Protein AF-A0A8H9LYE8-F1 (afdb_monomer_lite)

Radius of gyration: 12.29 Å; chains: 1; bounding box: 34×19×33 Å

Sequence (76 aa):
MTRFFVEDVNNHRFRYHLLRLQAMAGLTEQDVEELGELGRLVFQNGQTPNQAADQAAKIAGRPDASPLAITIAGIV

Organism: Kitasatospora aureofaciens (NCBI:txid1894)

Foldseek 3Di:
DVLVVVLVVQLVVLLVVLVVCVVPPPFDPVLSVLVSVLSNCVSVVPRPPVVNLVSLVVLCPDPPRDPVSNVSSVVD

Secondary structure (DSSP, 8-state):
-HHHHHHHHHHHHHHHHHHHHHHHH---HHHHHHHHHHHHHHHSTTS-HHHHHHHHHHHHH-TT--HHHHHHHTT-

pLDDT: mean 87.76, std 10.79, range [54.59, 96.62]

Structure (mmCIF, N/CA/C/O backbone):
data_AF-A0A8H9LYE8-F1
#
_entry.id   AF-A0A8H9LYE8-F1
#
loop_
_atom_site.group_PDB
_atom_site.id
_atom_site.type_symbol
_atom_site.label_atom_id
_atom_site.label_alt_id
_atom_site.label_comp_id
_atom_site.label_asym_id
_atom_site.label_entity_id
_atom_site.label_seq_id
_atom_site.pdbx_PDB_ins_code
_atom_site.Cartn_x
_atom_site.Cartn_y
_atom_site.Cartn_z
_atom_site.occupancy
_atom_site.B_iso_or_equiv
_atom_site.auth_seq_id
_atom_site.auth_comp_id
_atom_site.auth_asym_id
_atom_site.auth_atom_id
_atom_site.pdbx_PDB_model_num
ATOM 1 N N . MET A 1 1 ? 23.166 3.466 -17.655 1.00 60.38 1 MET A N 1
ATOM 2 C CA . MET A 1 1 ? 22.274 4.648 -17.719 1.00 60.38 1 MET A CA 1
ATOM 3 C C . MET A 1 1 ? 20.798 4.261 -17.807 1.00 60.38 1 MET A C 1
ATOM 5 O O . MET A 1 1 ? 19.999 4.836 -17.090 1.00 60.38 1 MET A O 1
ATOM 9 N N . THR A 1 2 ? 20.432 3.249 -18.599 1.00 65.38 2 THR A N 1
ATOM 10 C CA . THR A 1 2 ? 19.032 2.840 -18.838 1.00 65.38 2 THR A CA 1
ATOM 11 C C . THR A 1 2 ? 18.290 2.300 -17.607 1.00 65.38 2 THR A C 1
ATOM 13 O O . THR A 1 2 ? 17.082 2.461 -17.514 1.00 65.38 2 THR A O 1
ATOM 16 N N . ARG A 1 3 ? 18.993 1.686 -16.643 1.00 65.56 3 ARG A N 1
ATOM 17 C CA . ARG A 1 3 ? 18.378 1.059 -15.459 1.00 65.56 3 ARG A CA 1
ATOM 18 C C . ARG A 1 3 ? 17.731 2.072 -14.508 1.00 65.56 3 ARG A C 1
ATOM 20 O O . ARG A 1 3 ? 16.552 1.940 -14.232 1.00 65.56 3 ARG A O 1
ATOM 27 N N . PHE A 1 4 ? 18.465 3.106 -14.094 1.00 67.06 4 PHE A N 1
ATOM 28 C CA . PHE A 1 4 ? 17.939 4.171 -13.227 1.00 67.06 4 PHE A CA 1
ATOM 29 C C . PHE A 1 4 ? 16.693 4.842 -13.819 1.00 67.06 4 PHE A C 1
ATOM 31 O O . PHE A 1 4 ? 15.711 5.053 -13.123 1.00 67.06 4 PHE A O 1
ATOM 38 N N . PHE A 1 5 ? 16.693 5.085 -15.133 1.00 72.69 5 PHE A N 1
ATOM 39 C CA . PHE A 1 5 ? 15.535 5.645 -15.829 1.00 72.69 5 PHE A CA 1
ATOM 40 C C . PHE A 1 5 ? 14.297 4.735 -15.748 1.00 72.69 5 PHE A C 1
ATOM 42 O O . PHE A 1 5 ? 13.184 5.215 -15.566 1.00 72.69 5 PHE A O 1
ATOM 49 N N . VAL A 1 6 ? 14.477 3.416 -15.859 1.00 76.06 6 VAL A N 1
ATOM 50 C CA . VAL A 1 6 ? 13.377 2.447 -15.730 1.00 76.06 6 VAL A CA 1
ATOM 51 C C . VAL A 1 6 ? 12.849 2.390 -14.293 1.00 76.06 6 VAL A C 1
ATOM 53 O O . VAL A 1 6 ? 11.636 2.338 -14.098 1.00 76.06 6 VAL A O 1
ATOM 56 N N . GLU A 1 7 ? 13.733 2.438 -13.296 1.00 78.62 7 GLU A N 1
ATOM 57 C CA . GLU A 1 7 ? 13.361 2.447 -11.874 1.00 78.62 7 GLU A CA 1
ATOM 58 C C . GLU A 1 7 ? 12.541 3.705 -11.520 1.00 78.62 7 GLU A C 1
ATOM 60 O O . GLU A 1 7 ? 11.482 3.589 -10.897 1.00 78.62 7 GLU A O 1
ATOM 65 N N . ASP A 1 8 ? 12.942 4.877 -12.021 1.00 75.25 8 ASP A N 1
ATOM 66 C CA . ASP A 1 8 ? 12.207 6.139 -11.842 1.00 75.25 8 ASP A CA 1
ATOM 67 C C . ASP A 1 8 ? 10.845 6.141 -12.550 1.00 75.25 8 ASP A C 1
ATOM 69 O O . ASP A 1 8 ? 9.840 6.567 -11.972 1.00 75.25 8 ASP A O 1
ATOM 73 N N . VAL A 1 9 ? 10.769 5.630 -13.785 1.00 81.00 9 VAL A N 1
ATOM 74 C CA . VAL A 1 9 ? 9.496 5.521 -14.521 1.00 81.00 9 VAL A CA 1
ATOM 75 C C . VAL A 1 9 ? 8.522 4.593 -13.794 1.00 81.00 9 VAL A C 1
ATOM 77 O O . VAL A 1 9 ? 7.329 4.902 -13.702 1.00 81.00 9 VAL A O 1
ATOM 80 N N . ASN A 1 10 ? 9.013 3.474 -13.257 1.00 84.31 10 ASN A N 1
ATOM 81 C CA . ASN A 1 10 ? 8.192 2.539 -12.492 1.00 84.31 10 ASN A CA 1
ATOM 82 C C . ASN A 1 10 ? 7.699 3.166 -11.186 1.00 84.31 10 ASN A C 1
ATOM 84 O O . ASN A 1 10 ? 6.510 3.066 -10.883 1.00 84.31 10 ASN A O 1
ATOM 88 N N . ASN A 1 11 ? 8.564 3.885 -10.467 1.00 83.00 11 ASN A N 1
ATOM 89 C CA . ASN A 1 11 ? 8.176 4.594 -9.251 1.00 83.00 11 ASN A CA 1
ATOM 90 C C . ASN A 1 11 ? 7.116 5.672 -9.531 1.00 83.00 11 ASN A C 1
ATOM 92 O O . ASN A 1 11 ? 6.084 5.727 -8.861 1.00 83.00 11 ASN A O 1
ATOM 96 N N . HIS A 1 12 ? 7.306 6.470 -10.584 1.00 85.94 12 HIS A N 1
ATOM 97 C CA . HIS A 1 12 ? 6.359 7.518 -10.958 1.00 85.94 12 HIS A CA 1
ATOM 98 C C . HIS A 1 12 ? 4.977 6.954 -11.322 1.00 85.94 12 HIS A C 1
ATOM 100 O O . HIS A 1 12 ? 3.948 7.456 -10.862 1.00 85.94 12 HIS A O 1
ATOM 106 N N . ARG A 1 13 ? 4.941 5.866 -12.104 1.00 90.56 13 ARG A N 1
ATOM 107 C CA . ARG A 1 13 ? 3.691 5.160 -12.433 1.00 90.56 13 ARG A CA 1
ATOM 108 C C . ARG A 1 13 ? 3.032 4.569 -11.195 1.00 90.56 13 ARG A C 1
ATOM 110 O O . ARG A 1 13 ? 1.818 4.676 -11.038 1.00 90.56 13 ARG A O 1
ATOM 117 N N . PHE A 1 14 ? 3.820 3.975 -10.308 1.00 91.69 14 PHE A N 1
ATOM 118 C CA . PHE A 1 14 ? 3.308 3.409 -9.071 1.00 91.69 14 P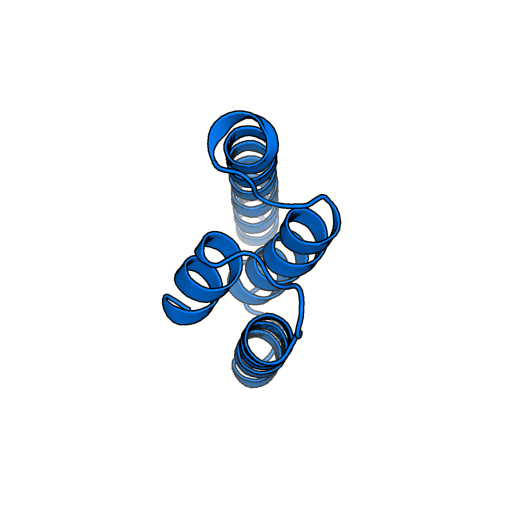HE A CA 1
ATOM 119 C C . PHE A 1 14 ? 2.678 4.484 -8.179 1.00 91.69 14 PHE A C 1
ATOM 121 O O . PHE A 1 14 ? 1.527 4.335 -7.771 1.00 91.69 14 PHE A O 1
ATOM 128 N N . ARG A 1 15 ? 3.350 5.628 -7.997 1.00 91.56 15 ARG A N 1
ATOM 129 C CA . ARG A 1 15 ? 2.798 6.785 -7.276 1.00 91.56 15 ARG A CA 1
ATOM 130 C C . ARG A 1 15 ? 1.479 7.269 -7.880 1.00 91.56 15 ARG A C 1
ATOM 132 O O . ARG A 1 15 ? 0.538 7.546 -7.141 1.00 91.56 15 ARG A O 1
ATOM 139 N N . TYR A 1 16 ? 1.377 7.335 -9.207 1.00 93.56 16 TYR A N 1
ATOM 140 C CA . TYR A 1 16 ? 0.117 7.679 -9.874 1.00 93.56 16 TYR A CA 1
ATOM 141 C C . TYR A 1 16 ? -1.019 6.705 -9.511 1.00 93.56 16 TYR A C 1
ATOM 143 O O . TYR A 1 16 ? -2.135 7.133 -9.210 1.00 93.56 16 TYR A O 1
ATOM 151 N N . HIS A 1 17 ? -0.745 5.397 -9.489 1.00 93.25 17 HIS A N 1
ATOM 152 C CA . HIS A 1 17 ? -1.741 4.397 -9.099 1.00 93.25 17 HIS A CA 1
ATOM 153 C C . HIS A 1 17 ? -2.148 4.506 -7.626 1.00 93.25 17 HIS A C 1
ATOM 155 O O . HIS A 1 17 ? -3.337 4.384 -7.330 1.00 93.25 17 HIS A O 1
ATOM 161 N N . LEU A 1 18 ? -1.210 4.803 -6.724 1.00 94.50 18 LEU A N 1
ATOM 162 C CA . LEU A 1 18 ? -1.512 5.037 -5.309 1.00 94.50 18 LEU A CA 1
ATOM 163 C C . LEU A 1 18 ? -2.440 6.240 -5.116 1.00 94.50 18 LEU A C 1
ATOM 165 O O . LEU A 1 18 ? -3.454 6.120 -4.437 1.00 94.50 18 LEU A O 1
ATOM 169 N N . LEU A 1 19 ? -2.168 7.365 -5.784 1.00 94.12 19 LEU A N 1
ATOM 170 C CA . LEU A 1 19 ? -3.036 8.551 -5.725 1.00 94.12 19 LEU A CA 1
ATOM 171 C C . LEU A 1 19 ? -4.448 8.263 -6.250 1.00 94.12 19 LEU A C 1
ATOM 173 O O . LEU A 1 19 ? -5.445 8.749 -5.716 1.00 94.12 19 LEU A O 1
ATOM 177 N N . ARG A 1 20 ? -4.561 7.427 -7.285 1.00 94.50 20 ARG A N 1
ATOM 178 C CA . ARG A 1 20 ? -5.870 6.999 -7.784 1.00 94.50 20 ARG A CA 1
ATOM 179 C C . ARG A 1 20 ? -6.610 6.124 -6.767 1.00 94.50 20 ARG A C 1
ATOM 181 O O . ARG A 1 20 ? -7.813 6.293 -6.588 1.00 94.50 20 ARG A O 1
ATOM 188 N N . LEU A 1 21 ? -5.912 5.206 -6.102 1.00 93.50 21 LEU A N 1
ATOM 189 C CA . LEU A 1 21 ? -6.489 4.356 -5.055 1.00 93.50 21 LEU A CA 1
ATOM 190 C C . LEU A 1 21 ? -6.838 5.148 -3.786 1.00 93.50 21 LEU A C 1
ATOM 192 O O . LEU A 1 21 ? -7.830 4.830 -3.140 1.00 93.50 21 LEU A O 1
ATOM 196 N N . GLN A 1 22 ? -6.111 6.218 -3.472 1.00 94.69 22 GLN A N 1
ATOM 197 C CA . GLN A 1 22 ? -6.496 7.187 -2.442 1.00 94.69 22 GLN A CA 1
ATOM 198 C C . GLN A 1 22 ? -7.851 7.815 -2.755 1.00 94.69 22 GLN A C 1
ATOM 200 O O . GLN A 1 22 ? -8.757 7.776 -1.928 1.00 94.69 22 GLN A O 1
ATOM 205 N N . ALA A 1 23 ? -8.034 8.303 -3.982 1.00 90.94 23 ALA A N 1
ATOM 206 C CA . ALA A 1 23 ? -9.289 8.926 -4.389 1.00 90.94 23 ALA A CA 1
ATOM 207 C C . ALA A 1 23 ? -10.475 7.944 -4.488 1.00 90.94 23 ALA A C 1
ATOM 209 O O . ALA A 1 23 ? -11.621 8.365 -4.348 1.00 90.94 23 ALA A O 1
ATOM 210 N N . MET A 1 24 ? -10.228 6.658 -4.771 1.00 93.56 24 MET A N 1
ATOM 211 C CA . MET A 1 24 ? -11.289 5.705 -5.143 1.00 93.56 24 MET A CA 1
ATOM 212 C C . MET A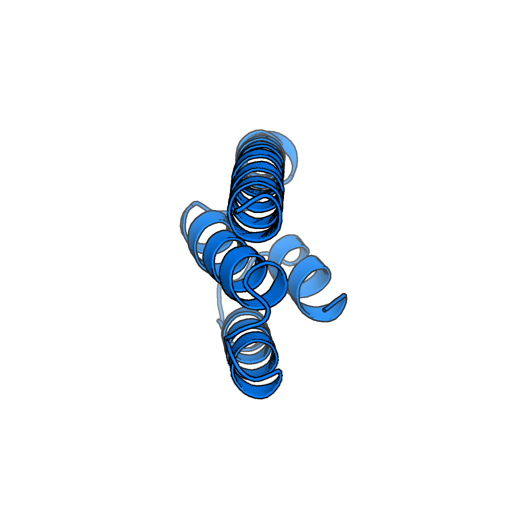 1 24 ? -11.521 4.557 -4.155 1.00 93.56 24 MET A C 1
ATOM 214 O O . MET A 1 24 ? -12.601 3.973 -4.157 1.00 93.56 24 MET A O 1
ATOM 218 N N . ALA A 1 25 ? -10.515 4.184 -3.368 1.00 89.50 25 ALA A N 1
ATOM 219 C CA . ALA A 1 25 ? -10.491 2.936 -2.604 1.00 89.50 25 ALA A CA 1
ATOM 220 C C . ALA A 1 25 ? -10.046 3.124 -1.143 1.00 89.50 25 ALA A C 1
ATOM 222 O O . ALA A 1 25 ? -9.815 2.142 -0.441 1.00 89.50 25 ALA A O 1
ATOM 223 N N . GLY A 1 26 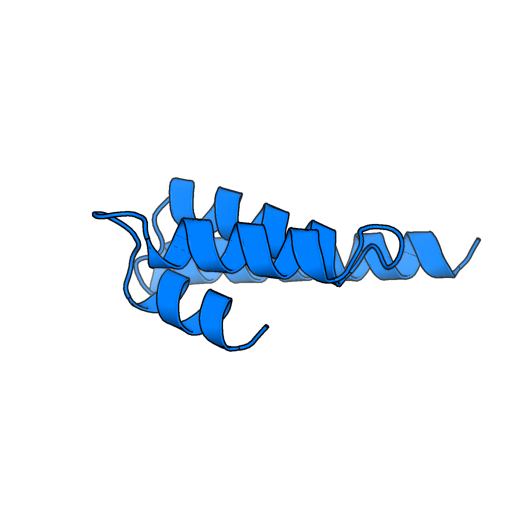? -9.958 4.375 -0.678 1.00 87.94 26 GLY A N 1
ATOM 224 C CA . GLY A 1 26 ? -9.779 4.689 0.738 1.00 87.94 26 GLY A CA 1
ATOM 225 C C . GLY A 1 26 ? -8.354 4.528 1.264 1.00 87.94 26 GLY A C 1
ATOM 226 O O . GLY A 1 26 ? -8.196 4.322 2.465 1.00 87.94 26 GLY A O 1
ATOM 227 N N . LEU A 1 27 ? -7.323 4.633 0.411 1.00 95.44 27 LEU A N 1
ATOM 228 C CA . LEU A 1 27 ? -5.979 4.890 0.943 1.00 95.44 27 LEU A CA 1
ATOM 229 C C . LEU A 1 27 ? -5.975 6.252 1.638 1.00 95.44 27 LEU A C 1
ATOM 231 O O . LEU A 1 27 ? -6.588 7.207 1.159 1.00 95.44 27 LEU A O 1
ATOM 235 N N . THR A 1 28 ? -5.268 6.344 2.754 1.00 95.62 28 THR A N 1
ATOM 236 C CA . THR A 1 28 ? -4.956 7.626 3.389 1.00 95.62 28 THR A CA 1
ATOM 237 C C . THR A 1 28 ? -3.748 8.271 2.711 1.00 95.62 28 THR A C 1
ATOM 239 O O . THR A 1 28 ? -3.019 7.626 1.958 1.00 95.62 28 THR A O 1
ATOM 242 N N . GLU A 1 29 ? -3.508 9.555 2.976 1.00 94.94 29 GLU A N 1
ATOM 243 C CA . GLU A 1 29 ? -2.279 10.220 2.523 1.00 94.94 29 GLU A CA 1
ATOM 244 C C . GLU A 1 29 ? -1.029 9.505 3.057 1.00 94.94 29 GLU A C 1
ATOM 246 O O . GLU A 1 29 ? -0.104 9.223 2.298 1.00 94.94 29 GLU A O 1
ATOM 251 N N . GLN A 1 30 ? -1.063 9.090 4.326 1.00 96.31 30 GLN A N 1
ATOM 252 C CA . GLN A 1 30 ? 0.021 8.342 4.952 1.00 96.31 30 GLN A CA 1
ATOM 253 C C . GLN A 1 30 ? 0.239 6.965 4.304 1.00 96.31 30 GLN A C 1
ATOM 255 O O . GLN A 1 30 ? 1.378 6.538 4.134 1.00 96.31 30 GLN A O 1
ATOM 260 N N . ASP A 1 31 ? -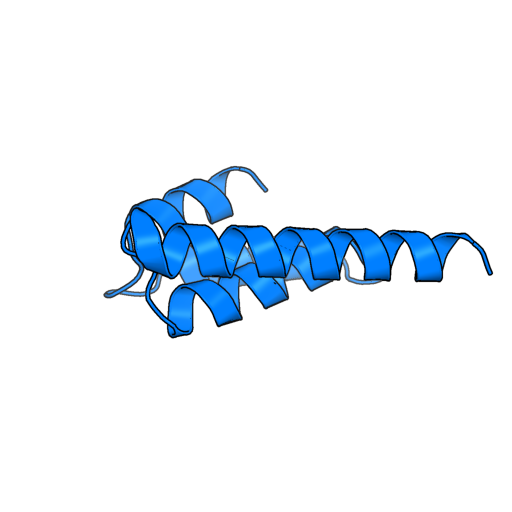0.826 6.276 3.876 1.00 96.31 31 ASP A N 1
ATOM 261 C CA . ASP A 1 31 ? -0.684 5.028 3.113 1.00 96.31 31 ASP A CA 1
ATOM 262 C C . ASP A 1 31 ? 0.006 5.256 1.770 1.00 96.31 31 ASP A C 1
ATOM 264 O O . ASP A 1 31 ? 0.844 4.454 1.364 1.00 96.31 31 ASP A O 1
ATOM 268 N N . VAL A 1 32 ? -0.333 6.342 1.071 1.00 95.81 32 VAL A N 1
ATOM 269 C CA . VAL A 1 32 ? 0.298 6.684 -0.210 1.00 95.81 32 VAL A CA 1
ATOM 270 C C . VAL A 1 32 ? 1.786 6.966 -0.025 1.00 95.81 32 VAL A C 1
ATOM 272 O O . VAL A 1 32 ? 2.590 6.523 -0.847 1.00 95.81 32 VAL A O 1
ATOM 275 N N . GLU A 1 33 ? 2.165 7.670 1.039 1.00 95.56 33 GLU A N 1
ATOM 276 C CA . GLU A 1 33 ? 3.570 7.926 1.356 1.00 95.56 33 GLU A CA 1
ATOM 277 C C . GLU A 1 33 ? 4.328 6.635 1.675 1.00 95.56 33 GLU A C 1
ATOM 279 O O . GLU A 1 33 ? 5.373 6.366 1.078 1.00 95.56 33 GLU A O 1
ATOM 284 N N . GLU A 1 34 ? 3.792 5.804 2.570 1.00 95.88 34 GLU A N 1
ATOM 285 C CA . GLU A 1 34 ? 4.479 4.591 3.016 1.00 95.88 34 GLU A CA 1
ATOM 286 C C . GLU A 1 34 ? 4.558 3.522 1.926 1.00 95.88 34 GLU A C 1
ATOM 288 O O . GLU A 1 34 ? 5.604 2.880 1.777 1.00 95.88 34 GLU A O 1
ATOM 293 N N . LEU A 1 35 ? 3.499 3.361 1.127 1.00 95.44 35 LEU A N 1
ATOM 294 C CA . LEU A 1 35 ? 3.525 2.503 -0.054 1.00 95.44 35 LEU A CA 1
ATOM 295 C C . LEU A 1 35 ? 4.465 3.075 -1.111 1.00 95.44 35 LEU A C 1
ATOM 297 O O . LEU A 1 35 ? 5.221 2.317 -1.705 1.00 95.44 35 LEU A O 1
ATOM 301 N N . GLY A 1 36 ? 4.474 4.391 -1.331 1.00 94.25 36 GLY A N 1
ATOM 302 C CA . GLY A 1 36 ? 5.395 5.039 -2.267 1.00 94.25 36 GLY A CA 1
ATOM 303 C C . GLY A 1 36 ? 6.859 4.758 -1.925 1.00 94.25 36 GLY A C 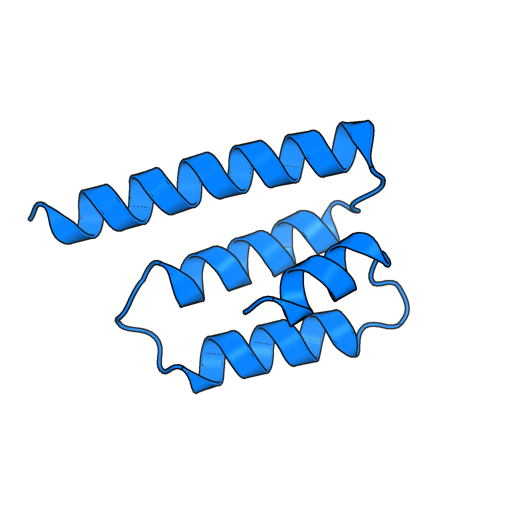1
ATOM 304 O O . GLY A 1 36 ? 7.650 4.432 -2.814 1.00 94.25 36 GLY A O 1
ATOM 305 N N . GLU A 1 37 ? 7.193 4.803 -0.635 1.00 93.12 37 GLU A N 1
ATOM 306 C CA . GLU A 1 37 ? 8.510 4.411 -0.140 1.00 93.12 37 GLU A CA 1
ATOM 307 C C . GLU A 1 37 ? 8.776 2.916 -0.350 1.00 93.12 37 GLU A C 1
ATOM 309 O O . GLU A 1 37 ? 9.823 2.564 -0.887 1.00 93.12 37 GLU A O 1
ATOM 314 N N . LEU A 1 38 ? 7.817 2.034 -0.045 1.00 92.81 38 LEU A N 1
ATOM 315 C CA . LEU A 1 38 ? 7.940 0.599 -0.336 1.00 92.81 38 LEU A CA 1
ATOM 316 C C . LEU A 1 38 ? 8.233 0.344 -1.825 1.00 92.81 38 LEU A C 1
ATOM 318 O O . LEU A 1 38 ? 9.164 -0.383 -2.163 1.00 92.81 38 LEU A O 1
ATOM 322 N N . GLY A 1 39 ? 7.500 0.999 -2.727 1.00 91.19 39 GLY A N 1
ATOM 323 C CA . GLY A 1 39 ? 7.744 0.921 -4.167 1.00 91.19 39 GLY A CA 1
ATOM 324 C C . GLY A 1 39 ? 9.130 1.438 -4.553 1.00 91.19 39 GLY A C 1
ATOM 325 O O . GLY A 1 39 ? 9.800 0.839 -5.393 1.00 91.19 39 GLY A O 1
ATOM 326 N N . ARG A 1 40 ? 9.609 2.511 -3.913 1.00 90.00 40 ARG A N 1
ATOM 327 C CA . ARG A 1 40 ? 10.977 3.011 -4.108 1.00 90.00 40 ARG A CA 1
ATOM 328 C C . ARG A 1 40 ? 12.017 1.969 -3.724 1.00 90.00 40 ARG A C 1
ATOM 330 O O . ARG A 1 40 ? 12.905 1.713 -4.533 1.00 90.00 40 ARG A O 1
ATOM 337 N N . LEU A 1 41 ? 11.868 1.347 -2.556 1.00 90.06 41 LEU A N 1
ATOM 338 C CA . LEU A 1 41 ? 12.757 0.293 -2.061 1.00 90.06 41 LEU A CA 1
ATOM 339 C C . LEU A 1 41 ? 12.768 -0.932 -2.987 1.00 90.06 41 LEU A C 1
ATOM 341 O O . LEU A 1 41 ? 13.828 -1.488 -3.249 1.00 90.06 41 LEU A O 1
ATOM 345 N N . VAL A 1 42 ? 11.605 -1.321 -3.518 1.00 87.94 42 VAL A N 1
ATOM 346 C CA . VAL A 1 42 ? 11.465 -2.475 -4.422 1.00 87.94 42 VAL A CA 1
ATOM 347 C C . VAL A 1 42 ? 12.052 -2.197 -5.806 1.00 87.94 42 VAL A C 1
ATOM 349 O O . VAL A 1 42 ? 12.753 -3.040 -6.366 1.00 87.94 42 VAL A O 1
ATOM 352 N N . PHE A 1 43 ? 11.768 -1.031 -6.393 1.00 86.06 43 PHE A N 1
ATOM 353 C CA . PHE A 1 43 ? 12.229 -0.724 -7.748 1.00 86.06 43 PHE A CA 1
ATOM 354 C C . PHE A 1 43 ? 13.707 -0.341 -7.786 1.00 86.06 43 PHE A C 1
ATOM 356 O O . PHE A 1 43 ? 14.399 -0.709 -8.735 1.00 86.06 43 PHE A O 1
ATOM 363 N N . GLN A 1 44 ? 14.218 0.340 -6.759 1.00 83.19 44 GLN A N 1
ATOM 364 C CA . GLN A 1 44 ? 15.635 0.673 -6.649 1.00 83.19 44 GLN A CA 1
ATOM 365 C C . GLN A 1 44 ? 16.383 -0.517 -6.036 1.00 83.19 44 GLN A C 1
ATOM 367 O O . GLN A 1 44 ? 16.654 -0.547 -4.839 1.00 83.19 44 GLN A O 1
ATOM 372 N N . ASN A 1 45 ? 16.757 -1.482 -6.887 1.00 62.09 45 ASN A N 1
ATOM 373 C CA . ASN A 1 45 ? 17.480 -2.738 -6.586 1.00 62.09 45 ASN A CA 1
ATOM 374 C C . ASN A 1 45 ? 18.788 -2.613 -5.750 1.00 62.09 45 ASN A C 1
ATOM 376 O O . ASN A 1 45 ? 19.522 -3.590 -5.606 1.00 62.09 45 ASN A O 1
ATOM 380 N N . GLY A 1 46 ? 19.145 -1.423 -5.266 1.00 54.59 46 GLY A N 1
ATOM 381 C CA . GLY A 1 46 ? 20.289 -1.160 -4.393 1.00 54.59 46 GLY A CA 1
ATOM 382 C C . GLY A 1 46 ? 19.959 -1.137 -2.898 1.00 54.59 46 GLY A C 1
ATOM 383 O O . GLY A 1 46 ? 20.883 -1.064 -2.090 1.00 54.59 46 GLY A O 1
ATOM 384 N N . GLN A 1 47 ? 18.682 -1.201 -2.517 1.00 56.50 47 GLN A N 1
ATOM 385 C CA . GLN A 1 47 ? 18.272 -1.326 -1.120 1.00 56.50 47 GLN A CA 1
ATOM 386 C C . GLN A 1 47 ? 18.006 -2.795 -0.803 1.00 56.50 47 GLN A C 1
ATOM 388 O O . GLN A 1 47 ? 17.354 -3.505 -1.565 1.00 56.50 47 GLN A O 1
ATOM 393 N N . THR A 1 48 ? 18.641 -3.294 0.260 1.00 65.25 48 THR A N 1
ATOM 394 C CA . THR A 1 48 ? 18.633 -4.721 0.591 1.00 65.25 48 THR A CA 1
ATOM 395 C C . THR A 1 48 ? 17.189 -5.208 0.754 1.00 65.25 48 THR A C 1
ATOM 397 O O . THR A 1 48 ? 16.376 -4.459 1.292 1.00 65.25 48 THR A O 1
ATOM 400 N N . PRO A 1 49 ? 16.855 -6.452 0.350 1.00 68.19 49 PRO A N 1
ATOM 401 C CA . PRO A 1 49 ? 15.507 -7.026 0.491 1.00 68.19 49 PRO A CA 1
ATOM 402 C C . PRO A 1 49 ? 14.880 -6.808 1.877 1.00 68.19 49 PRO A C 1
ATOM 404 O O . PRO A 1 49 ? 13.674 -6.629 2.008 1.00 68.19 49 PRO A O 1
ATOM 407 N N . ASN A 1 50 ? 15.726 -6.734 2.905 1.00 83.69 50 ASN A N 1
ATOM 408 C CA . ASN A 1 50 ? 15.346 -6.449 4.281 1.00 83.69 50 ASN A CA 1
ATOM 409 C C . ASN A 1 50 ? 14.659 -5.086 4.452 1.00 83.69 50 ASN A C 1
ATOM 411 O O . ASN A 1 50 ? 13.716 -4.995 5.215 1.00 83.69 50 ASN A O 1
ATOM 415 N N . GLN A 1 51 ? 15.060 -4.041 3.724 1.00 87.88 51 GLN A N 1
ATOM 416 C CA . GLN A 1 51 ? 14.472 -2.705 3.881 1.00 87.88 51 GLN A CA 1
ATOM 417 C C . GLN A 1 51 ? 13.041 -2.643 3.341 1.00 87.88 51 GLN A C 1
ATOM 419 O O . GLN A 1 51 ? 12.181 -2.017 3.955 1.00 87.88 51 GLN A O 1
ATOM 424 N N . ALA A 1 52 ? 12.770 -3.312 2.216 1.00 89.56 52 ALA A N 1
ATOM 425 C CA . ALA A 1 52 ? 11.409 -3.439 1.700 1.00 89.56 52 ALA A CA 1
ATOM 426 C C . ALA A 1 52 ? 10.535 -4.266 2.658 1.00 89.56 52 ALA A C 1
ATOM 428 O O . ALA A 1 52 ? 9.413 -3.863 2.954 1.00 89.56 52 ALA A O 1
ATOM 429 N N . ALA A 1 53 ? 11.075 -5.360 3.209 1.00 91.00 53 ALA A N 1
ATOM 430 C CA . ALA A 1 53 ? 10.381 -6.172 4.208 1.00 91.00 53 ALA A CA 1
ATOM 431 C C . ALA A 1 53 ? 10.093 -5.390 5.505 1.00 91.00 53 ALA A C 1
ATOM 433 O O . ALA A 1 53 ? 8.977 -5.444 6.019 1.00 91.00 53 ALA A O 1
ATOM 434 N N . ASP A 1 54 ? 11.057 -4.610 5.998 1.00 93.12 54 ASP A N 1
ATOM 435 C CA . ASP A 1 54 ? 10.900 -3.756 7.180 1.00 93.12 54 ASP A CA 1
ATOM 436 C C . ASP A 1 54 ? 9.824 -2.686 6.946 1.00 93.12 54 ASP A C 1
ATOM 438 O O . ASP A 1 54 ? 8.981 -2.437 7.811 1.00 93.12 54 ASP A O 1
ATOM 442 N N . GLN A 1 55 ? 9.804 -2.083 5.754 1.00 94.94 55 GLN A N 1
ATOM 443 C CA . GLN A 1 55 ? 8.789 -1.102 5.379 1.00 94.94 55 GLN A CA 1
ATOM 444 C C . GLN A 1 55 ? 7.398 -1.740 5.248 1.00 94.94 55 GLN A C 1
ATOM 446 O O . GLN A 1 55 ? 6.417 -1.162 5.716 1.00 94.94 55 GLN A O 1
ATOM 451 N N . ALA A 1 56 ? 7.293 -2.941 4.676 1.00 95.00 56 ALA A N 1
ATOM 452 C CA . ALA A 1 56 ? 6.033 -3.681 4.618 1.00 95.00 56 ALA A CA 1
ATOM 453 C C . ALA A 1 56 ? 5.526 -4.049 6.025 1.00 95.00 56 ALA A C 1
ATOM 455 O O . ALA A 1 56 ? 4.348 -3.854 6.333 1.00 95.00 56 ALA A O 1
ATOM 456 N N . ALA A 1 57 ? 6.421 -4.495 6.913 1.00 95.44 57 ALA A N 1
ATOM 457 C CA . ALA A 1 57 ? 6.100 -4.792 8.308 1.00 95.44 57 ALA A CA 1
ATOM 458 C C . ALA A 1 57 ? 5.649 -3.542 9.077 1.00 95.44 57 ALA A C 1
ATOM 460 O O . ALA A 1 57 ? 4.710 -3.613 9.873 1.00 95.44 57 ALA A O 1
ATOM 461 N N . LYS A 1 58 ? 6.266 -2.384 8.808 1.00 96.19 58 LYS A N 1
ATOM 462 C CA . LYS A 1 58 ? 5.847 -1.099 9.377 1.00 96.19 58 LYS A CA 1
ATOM 463 C C . LYS A 1 58 ? 4.408 -0.755 8.985 1.00 96.19 58 LYS A C 1
ATOM 465 O O . LYS A 1 58 ? 3.627 -0.402 9.865 1.00 96.19 58 LYS A O 1
ATOM 470 N N . ILE A 1 59 ? 4.053 -0.893 7.705 1.00 96.31 59 ILE A N 1
ATOM 471 C CA . ILE A 1 59 ? 2.684 -0.644 7.219 1.00 96.31 59 ILE A CA 1
ATOM 472 C C . ILE A 1 59 ? 1.704 -1.610 7.893 1.00 96.31 59 ILE A C 1
ATOM 474 O O . ILE A 1 59 ? 0.678 -1.185 8.415 1.00 96.31 59 ILE A O 1
ATOM 478 N N . ALA A 1 60 ? 2.037 -2.903 7.942 1.00 94.75 60 ALA A N 1
ATOM 479 C CA . ALA A 1 60 ? 1.182 -3.922 8.549 1.00 94.75 60 ALA A CA 1
ATOM 480 C C . ALA A 1 60 ? 0.988 -3.739 10.067 1.00 94.75 60 ALA A C 1
ATOM 482 O O . ALA A 1 60 ? -0.065 -4.083 10.599 1.00 94.75 60 ALA A O 1
ATOM 483 N N . GLY A 1 61 ? 1.995 -3.211 10.768 1.00 94.44 61 GLY A N 1
ATOM 484 C CA . GLY A 1 61 ? 1.954 -2.960 12.211 1.00 94.44 61 GLY A CA 1
ATOM 485 C C . GLY A 1 61 ? 1.314 -1.628 12.612 1.00 94.44 61 GLY A C 1
ATOM 486 O O . GLY A 1 61 ? 1.157 -1.368 13.807 1.00 94.44 61 GLY A O 1
ATOM 487 N N . ARG A 1 62 ? 0.962 -0.769 11.648 1.00 96.56 62 ARG A N 1
ATOM 488 C CA . ARG A 1 62 ? 0.396 0.554 11.920 1.00 96.56 62 ARG A CA 1
ATOM 489 C C . ARG A 1 62 ? -1.089 0.431 12.310 1.00 96.56 62 ARG A C 1
ATOM 491 O O . ARG A 1 62 ? -1.864 -0.113 11.526 1.00 96.56 62 ARG A O 1
ATOM 498 N N . PRO A 1 63 ? -1.528 0.947 13.477 1.00 92.44 63 PRO A N 1
ATOM 499 C CA . PRO A 1 63 ? -2.903 0.754 13.963 1.00 92.44 63 PRO A CA 1
ATOM 500 C C . PRO A 1 63 ? -4.002 1.319 13.052 1.00 92.44 63 PRO A C 1
ATOM 502 O O . PRO A 1 63 ? -5.141 0.863 13.098 1.00 92.44 63 PRO A O 1
ATOM 505 N N . ASP A 1 64 ? -3.663 2.326 12.255 1.00 93.50 64 ASP A N 1
ATOM 506 C CA . ASP A 1 64 ? -4.547 3.061 11.352 1.00 93.50 64 ASP A CA 1
ATOM 507 C C . ASP A 1 64 ? -4.177 2.853 9.871 1.00 93.50 64 ASP A C 1
ATOM 509 O O . ASP A 1 64 ? -4.564 3.648 9.012 1.00 93.50 64 ASP A O 1
ATOM 513 N N . ALA A 1 65 ? -3.408 1.806 9.545 1.00 95.62 65 ALA A N 1
ATOM 514 C CA . ALA A 1 65 ? -3.209 1.411 8.154 1.00 95.62 65 ALA A CA 1
ATOM 515 C C . ALA A 1 65 ? -4.536 0.987 7.527 1.00 95.62 65 ALA A C 1
ATOM 517 O O . ALA A 1 65 ? -5.290 0.186 8.092 1.00 95.62 65 ALA A O 1
ATOM 518 N N . SER A 1 66 ? -4.820 1.501 6.327 1.00 95.88 66 SER A N 1
ATOM 519 C CA . SER A 1 66 ? -5.996 1.032 5.601 1.00 95.88 66 SER A CA 1
ATOM 520 C C . SER A 1 66 ? -5.836 -0.454 5.239 1.00 95.88 66 SER A C 1
ATOM 522 O O . SER A 1 66 ? -4.731 -0.903 4.913 1.00 95.88 66 SER A O 1
ATOM 524 N N . PRO A 1 67 ? -6.931 -1.240 5.213 1.00 95.44 67 PRO A N 1
ATOM 525 C CA . PRO A 1 67 ? -6.871 -2.646 4.810 1.00 95.44 67 PRO A CA 1
ATOM 526 C C . PRO A 1 67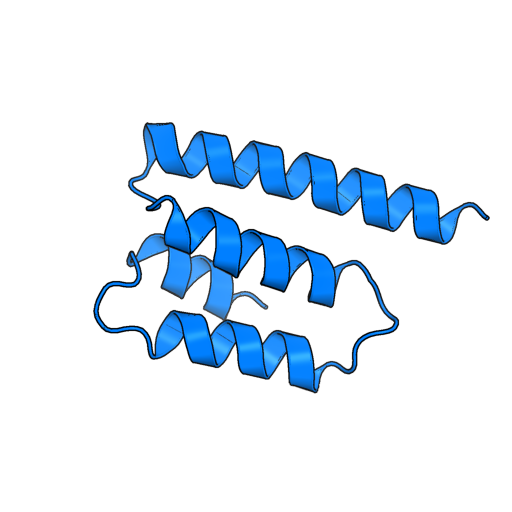 ? -6.244 -2.847 3.425 1.00 95.44 67 PRO A C 1
ATOM 528 O O . PRO A 1 67 ? -5.566 -3.844 3.173 1.00 95.44 67 PRO A O 1
ATOM 531 N N . LEU A 1 68 ? -6.441 -1.878 2.525 1.00 94.88 68 LEU A N 1
ATOM 532 C CA . LEU A 1 68 ? -5.838 -1.887 1.201 1.00 94.88 68 LEU A CA 1
ATOM 533 C C . LEU A 1 68 ? -4.319 -1.683 1.264 1.00 94.88 68 LEU A C 1
ATOM 535 O O . LEU A 1 68 ? -3.599 -2.400 0.574 1.00 94.88 68 LEU A O 1
ATOM 539 N N . ALA A 1 69 ? -3.824 -0.769 2.102 1.00 96.19 69 ALA A N 1
ATOM 540 C CA . ALA A 1 69 ? -2.388 -0.581 2.285 1.00 96.19 69 ALA A CA 1
ATOM 541 C C . ALA A 1 69 ? -1.710 -1.834 2.844 1.00 96.19 69 ALA A C 1
ATOM 543 O O . ALA A 1 69 ? -0.690 -2.263 2.308 1.00 96.19 69 ALA A O 1
ATOM 544 N N . ILE A 1 70 ? -2.328 -2.476 3.840 1.00 96.62 70 ILE A N 1
ATOM 545 C CA . ILE A 1 70 ? -1.856 -3.753 4.399 1.00 96.62 70 ILE A CA 1
ATOM 546 C C . ILE A 1 70 ? -1.820 -4.834 3.310 1.00 96.62 70 ILE A C 1
ATOM 548 O O . ILE A 1 70 ? -0.833 -5.554 3.178 1.00 96.62 70 ILE A O 1
ATOM 552 N N . THR A 1 71 ? -2.875 -4.921 2.495 1.00 95.44 71 THR A N 1
ATOM 553 C CA . THR A 1 71 ? -2.959 -5.907 1.407 1.00 95.44 71 THR A CA 1
ATOM 554 C C . THR A 1 71 ? -1.858 -5.696 0.373 1.00 95.44 71 THR A C 1
ATOM 556 O O . THR A 1 71 ? -1.211 -6.659 -0.023 1.00 95.44 71 THR A O 1
ATOM 559 N N . ILE A 1 72 ? -1.621 -4.453 -0.057 1.00 92.25 72 ILE A N 1
ATOM 560 C CA . ILE A 1 72 ? -0.567 -4.140 -1.033 1.00 92.25 72 ILE A CA 1
ATOM 561 C C . ILE A 1 72 ? 0.815 -4.443 -0.444 1.00 92.25 72 ILE A C 1
ATOM 563 O O . ILE A 1 72 ? 1.642 -5.041 -1.130 1.00 92.25 72 ILE A O 1
ATOM 567 N N . ALA A 1 73 ? 1.055 -4.078 0.819 1.00 93.56 73 ALA A N 1
ATOM 568 C CA . ALA A 1 73 ? 2.316 -4.353 1.502 1.00 93.56 73 ALA A CA 1
ATOM 569 C C . ALA A 1 73 ? 2.611 -5.858 1.619 1.00 93.56 73 ALA A C 1
ATOM 571 O O . ALA A 1 73 ? 3.765 -6.248 1.514 1.00 93.56 73 ALA A O 1
ATOM 572 N N . GLY A 1 74 ? 1.584 -6.702 1.775 1.00 92.06 74 GLY A N 1
ATOM 573 C CA . GLY A 1 74 ? 1.735 -8.160 1.867 1.00 92.06 74 GLY A CA 1
ATOM 574 C C . GLY A 1 74 ? 1.964 -8.897 0.540 1.00 92.06 74 GLY A C 1
ATOM 575 O O . GLY A 1 74 ? 2.121 -10.116 0.558 1.00 92.06 74 GLY A O 1
ATOM 576 N N . ILE A 1 75 ? 1.938 -8.203 -0.605 1.00 86.75 75 ILE A N 1
ATOM 577 C CA . ILE A 1 75 ? 2.262 -8.791 -1.923 1.00 86.75 75 ILE A CA 1
ATOM 578 C C . ILE A 1 75 ? 3.778 -8.791 -2.177 1.00 86.75 75 ILE A C 1
ATOM 580 O O . ILE A 1 75 ? 4.264 -9.596 -2.974 1.00 86.75 75 ILE A O 1
ATOM 584 N N . VAL A 1 76 ? 4.496 -7.864 -1.540 1.00 74.31 76 VAL A N 1
ATOM 585 C CA . VAL A 1 76 ? 5.946 -7.663 -1.664 1.00 74.31 76 VAL A CA 1
ATOM 586 C C . VAL A 1 76 ? 6.685 -8.603 -0.721 1.00 74.31 76 VAL A C 1
ATOM 588 O O . VAL A 1 76 ? 7.698 -9.181 -1.174 1.00 74.31 76 VAL A O 1
#